Protein AF-A0A7J3T9W1-F1 (afdb_monomer_lite)

pLDDT: mean 91.18, std 9.18, range [45.12, 96.75]

Sequence (69 aa):
MRGGLVVFPTETVYGLGANALDSEACGRIYEAKGRPSDNPLIVHISSMEMMSTVAEDVPESIMEKITDL

Foldseek 3Di:
DALDWDWDDDPPGIDTDTPPVDPVSVVVVCVVVVHDPVDDDDDDDPDPVCCVVPDDPDDPVVVVVVVVD

Structure (mmCIF, N/CA/C/O backbone):
data_AF-A0A7J3T9W1-F1
#
_entry.id   AF-A0A7J3T9W1-F1
#
loop_
_atom_site.group_PDB
_atom_site.id
_atom_site.type_symbol
_atom_site.label_atom_id
_atom_site.label_alt_id
_atom_site.label_comp_id
_atom_site.label_asym_id
_atom_site.label_entity_id
_atom_site.label_seq_id
_atom_site.pdbx_PDB_ins_code
_atom_site.Cartn_x
_atom_site.Cartn_y
_atom_site.Cartn_z
_atom_site.occupancy
_atom_site.B_iso_or_equiv
_atom_site.auth_seq_id
_atom_site.auth_comp_id
_atom_site.auth_asym_id
_atom_site.auth_atom_id
_atom_site.pdbx_PDB_model_num
ATOM 1 N N . MET A 1 1 ? -10.011 -17.461 9.522 1.00 45.12 1 MET A N 1
ATOM 2 C CA . MET A 1 1 ? -10.066 -15.999 9.731 1.00 45.12 1 MET A CA 1
ATOM 3 C C . MET A 1 1 ? -9.783 -15.353 8.382 1.00 45.12 1 MET A C 1
ATOM 5 O O . MET A 1 1 ? -8.708 -15.588 7.854 1.00 45.12 1 MET A O 1
ATOM 9 N N . ARG A 1 2 ? -10.752 -14.682 7.749 1.00 61.22 2 ARG A N 1
ATOM 10 C CA . ARG A 1 2 ? -10.565 -13.995 6.453 1.00 61.22 2 ARG A CA 1
ATOM 11 C C . ARG A 1 2 ? -10.872 -12.504 6.661 1.00 61.22 2 ARG A C 1
ATOM 13 O O . ARG A 1 2 ? -11.801 -12.209 7.407 1.00 61.22 2 ARG A O 1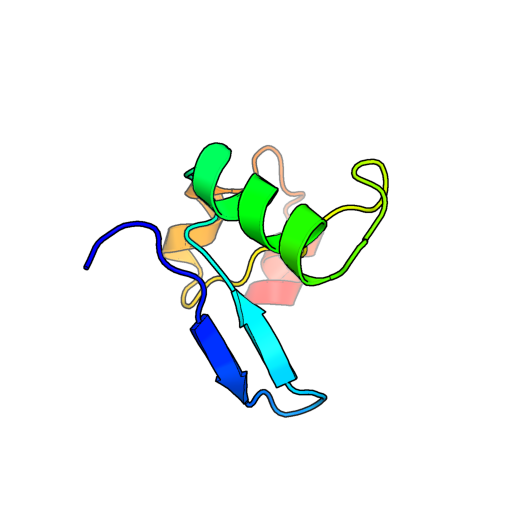
ATOM 20 N N . GLY A 1 3 ? -10.072 -11.602 6.083 1.00 66.00 3 GLY A N 1
ATOM 21 C CA . GLY A 1 3 ? -10.272 -10.139 6.169 1.00 66.00 3 GLY A CA 1
ATOM 22 C C . GLY A 1 3 ? -9.841 -9.467 7.487 1.00 66.00 3 GLY A C 1
ATOM 23 O O . GLY A 1 3 ? -10.332 -8.391 7.823 1.00 66.00 3 GLY A O 1
ATOM 24 N N . GLY A 1 4 ? -8.976 -10.112 8.278 1.00 86.88 4 GLY A N 1
ATOM 25 C CA . GLY A 1 4 ? -8.439 -9.541 9.520 1.00 86.88 4 GLY A CA 1
ATOM 26 C C . GLY A 1 4 ? -7.229 -8.634 9.285 1.00 86.88 4 GLY A C 1
ATOM 27 O O . GLY A 1 4 ? -6.535 -8.772 8.279 1.00 86.88 4 GLY A O 1
ATOM 28 N N . LEU A 1 5 ? -6.969 -7.738 10.237 1.00 95.06 5 LEU A N 1
ATOM 29 C CA . LEU A 1 5 ? -5.754 -6.926 10.266 1.00 95.06 5 LEU A CA 1
ATOM 30 C C . LEU A 1 5 ? -4.564 -7.754 10.758 1.00 95.06 5 LEU A C 1
ATOM 32 O O . LEU A 1 5 ? -4.695 -8.527 11.709 1.00 95.06 5 LEU A O 1
ATOM 36 N N . VAL A 1 6 ? -3.400 -7.562 10.141 1.00 96.12 6 VAL A N 1
ATOM 37 C CA . VAL A 1 6 ? -2.153 -8.246 10.501 1.00 96.12 6 VAL A CA 1
ATOM 38 C C . VAL A 1 6 ? -1.059 -7.219 10.734 1.00 96.12 6 VAL A C 1
ATOM 40 O O . VAL A 1 6 ? -0.817 -6.360 9.889 1.00 96.12 6 VAL A O 1
ATOM 43 N N . VAL A 1 7 ? -0.372 -7.323 11.868 1.00 96.31 7 VAL A N 1
ATOM 44 C CA . VAL A 1 7 ? 0.858 -6.569 12.116 1.00 96.31 7 VAL A CA 1
ATOM 45 C C . VAL A 1 7 ? 2.042 -7.431 11.699 1.00 96.31 7 VAL A C 1
ATOM 47 O O . VAL A 1 7 ? 2.140 -8.579 12.129 1.00 96.31 7 VAL A O 1
ATOM 50 N N . PHE A 1 8 ? 2.931 -6.894 10.868 1.00 95.69 8 PHE A N 1
ATOM 51 C CA . PHE A 1 8 ? 4.106 -7.616 10.380 1.00 95.69 8 PHE A CA 1
ATOM 52 C C . PHE A 1 8 ? 5.352 -6.720 10.393 1.00 95.69 8 PHE A C 1
ATOM 54 O O . PHE A 1 8 ? 5.235 -5.507 10.191 1.00 95.69 8 PHE A O 1
ATOM 61 N N . PRO A 1 9 ? 6.543 -7.282 10.664 1.00 96.12 9 PRO A N 1
ATOM 62 C CA . PRO A 1 9 ? 7.787 -6.532 10.585 1.00 96.12 9 PRO A CA 1
ATOM 63 C C . PRO A 1 9 ? 8.181 -6.285 9.122 1.00 96.12 9 PRO A C 1
ATOM 65 O O . PRO A 1 9 ? 7.933 -7.122 8.256 1.00 96.12 9 PRO A O 1
ATOM 68 N N . THR A 1 10 ? 8.846 -5.161 8.867 1.00 93.50 10 THR A N 1
ATOM 69 C CA . THR A 1 10 ? 9.601 -4.901 7.628 1.00 93.50 10 THR A CA 1
ATOM 70 C C . THR A 1 10 ? 11.025 -4.478 7.991 1.00 93.50 10 THR A C 1
ATOM 72 O O . THR A 1 10 ? 11.353 -4.412 9.179 1.00 93.50 10 THR A O 1
ATOM 75 N N . GLU A 1 11 ? 11.886 -4.209 7.005 1.00 93.50 11 GLU A N 1
ATOM 76 C CA . GLU A 1 11 ? 13.244 -3.725 7.285 1.00 93.50 11 GLU A CA 1
ATOM 77 C C . GLU A 1 11 ? 13.255 -2.284 7.828 1.00 93.50 11 GLU A C 1
ATOM 79 O O . GLU A 1 11 ? 14.155 -1.934 8.589 1.00 93.50 11 GLU A O 1
ATOM 84 N N . THR A 1 12 ? 12.231 -1.477 7.522 1.00 92.00 12 THR A N 1
ATOM 85 C CA . THR A 1 12 ? 12.098 -0.097 8.019 1.00 92.00 12 THR A CA 1
ATOM 86 C C . THR A 1 12 ? 11.299 0.002 9.321 1.00 92.00 12 THR A C 1
ATOM 88 O O . THR A 1 12 ? 11.798 0.486 10.336 1.00 92.00 12 THR A O 1
ATOM 91 N N . VAL A 1 13 ? 10.029 -0.410 9.298 1.00 95.62 13 VAL A N 1
ATOM 92 C CA . VAL A 1 13 ? 9.058 -0.238 10.393 1.00 95.62 13 VAL A CA 1
ATOM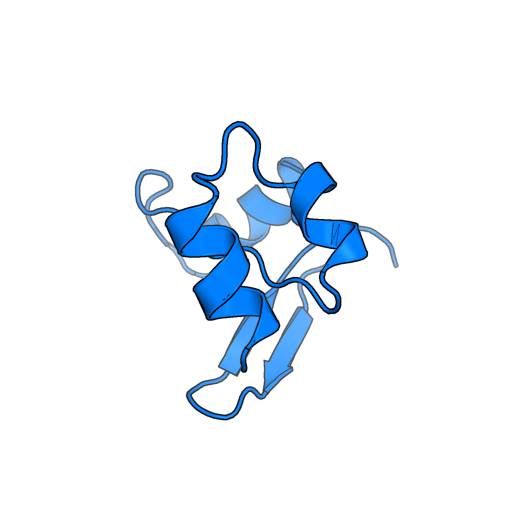 93 C C . VAL A 1 13 ? 8.043 -1.383 10.431 1.00 95.62 13 VAL A C 1
ATOM 95 O O . VAL A 1 13 ? 7.944 -2.189 9.510 1.00 95.62 13 VAL A O 1
ATOM 98 N N . TYR A 1 14 ? 7.228 -1.462 11.482 1.00 95.62 14 TYR A N 1
ATOM 99 C CA . TYR A 1 14 ? 6.092 -2.385 11.482 1.00 95.62 14 TYR A CA 1
ATOM 100 C C . TYR A 1 14 ? 4.971 -1.894 10.560 1.00 95.62 14 TYR A C 1
ATOM 102 O O . TYR A 1 14 ? 4.533 -0.742 10.628 1.00 95.62 14 TYR A O 1
ATOM 110 N N . GLY A 1 15 ? 4.469 -2.805 9.730 1.00 95.12 15 GLY A N 1
ATOM 111 C CA . GLY A 1 15 ? 3.281 -2.617 8.912 1.00 95.12 15 GLY A CA 1
ATOM 112 C C . GLY A 1 15 ? 2.017 -3.067 9.644 1.00 95.12 15 GLY A C 1
ATOM 113 O O . GLY A 1 15 ? 2.041 -4.023 10.415 1.00 95.12 15 GLY A O 1
ATOM 114 N N . LEU A 1 16 ? 0.899 -2.391 9.368 1.00 96.75 16 LEU A N 1
ATOM 115 C CA . LEU A 1 16 ? -0.449 -2.896 9.643 1.00 96.75 16 LEU A CA 1
ATOM 116 C C . LEU A 1 16 ? -1.095 -3.153 8.285 1.00 96.75 16 LEU A C 1
ATOM 118 O O . LEU A 1 16 ? -1.370 -2.196 7.559 1.00 96.75 16 LEU A O 1
ATOM 122 N N . GLY A 1 17 ? -1.268 -4.422 7.943 1.00 95.69 17 GLY A N 1
ATOM 123 C CA . GLY A 1 17 ? -1.751 -4.878 6.648 1.00 95.69 17 GLY A CA 1
ATOM 124 C C . GLY A 1 17 ? -3.127 -5.523 6.710 1.00 95.69 17 GLY A C 1
ATOM 125 O O . GLY A 1 17 ? -3.595 -5.969 7.758 1.00 95.69 17 GLY A O 1
ATOM 126 N N . ALA A 1 18 ? -3.745 -5.583 5.539 1.00 96.38 18 ALA A N 1
ATOM 127 C CA . ALA A 1 18 ? -4.985 -6.275 5.235 1.00 96.38 18 ALA A CA 1
ATOM 128 C C . ALA A 1 18 ? -4.939 -6.700 3.755 1.00 96.38 18 ALA A C 1
ATOM 130 O O . ALA A 1 18 ? -3.975 -6.386 3.052 1.00 96.38 18 ALA A O 1
ATOM 131 N N . ASN A 1 19 ? -5.958 -7.411 3.268 1.00 95.50 19 ASN A N 1
ATOM 132 C CA . ASN A 1 19 ? -6.045 -7.735 1.844 1.00 95.50 19 ASN A CA 1
ATOM 133 C C . ASN A 1 19 ? -6.285 -6.456 1.021 1.00 95.50 19 ASN A C 1
ATOM 135 O O . ASN A 1 19 ? -7.339 -5.844 1.149 1.00 95.50 19 ASN A O 1
ATOM 139 N N . ALA A 1 20 ? -5.333 -6.087 0.159 1.00 95.38 20 ALA A N 1
ATOM 140 C CA . ALA A 1 20 ? -5.394 -4.863 -0.643 1.00 95.38 20 ALA A CA 1
ATOM 141 C C . ALA A 1 20 ? -6.562 -4.832 -1.648 1.00 95.38 20 ALA A C 1
ATOM 143 O O . ALA A 1 20 ? -7.011 -3.753 -2.020 1.00 95.38 20 ALA A O 1
ATOM 144 N N . LEU A 1 21 ? -7.069 -5.999 -2.062 1.00 94.38 21 LEU A N 1
ATOM 145 C CA . LEU A 1 21 ? -8.201 -6.124 -2.991 1.00 94.38 21 LEU A CA 1
ATOM 146 C C . LEU A 1 21 ? -9.567 -6.132 -2.281 1.00 94.38 21 LEU A C 1
ATOM 148 O O . LEU A 1 21 ? -10.599 -6.304 -2.923 1.00 94.38 21 LEU A O 1
ATOM 152 N N . ASP A 1 22 ? -9.581 -5.979 -0.956 1.00 95.19 22 ASP A N 1
ATOM 153 C CA . ASP A 1 22 ? -10.783 -5.952 -0.128 1.00 95.19 22 ASP A CA 1
ATOM 154 C C . ASP A 1 22 ? -10.928 -4.563 0.508 1.00 95.19 22 ASP A C 1
ATOM 156 O O . ASP A 1 22 ? -10.224 -4.202 1.456 1.00 95.19 22 ASP A O 1
ATOM 160 N N . SER A 1 23 ? -11.856 -3.764 -0.024 1.00 93.69 23 SER A N 1
ATOM 161 C CA . SER A 1 23 ? -12.089 -2.395 0.443 1.00 93.69 23 SER A CA 1
ATOM 162 C C . SER A 1 23 ? -12.531 -2.329 1.906 1.00 93.69 23 SER A C 1
ATOM 164 O O . SER A 1 23 ? -12.179 -1.376 2.600 1.00 93.69 23 SER A O 1
ATOM 166 N N . GLU A 1 24 ? -13.273 -3.329 2.396 1.00 94.25 24 GLU A N 1
ATOM 167 C CA . GLU A 1 24 ? -13.701 -3.378 3.798 1.00 94.25 24 GLU A CA 1
ATOM 168 C C . GLU A 1 24 ? -12.492 -3.624 4.708 1.00 94.25 24 GLU A C 1
ATOM 170 O O . GLU A 1 24 ? -12.313 -2.953 5.726 1.00 94.25 24 GLU A O 1
ATOM 175 N N . ALA A 1 25 ? -11.606 -4.538 4.309 1.00 95.19 25 ALA A N 1
ATOM 176 C CA . ALA A 1 25 ? -10.390 -4.835 5.055 1.00 95.19 25 ALA A CA 1
ATOM 177 C C . ALA A 1 25 ? -9.420 -3.635 5.088 1.00 95.19 25 ALA A C 1
ATOM 179 O O . ALA A 1 25 ? -8.837 -3.345 6.136 1.00 95.19 25 ALA A O 1
ATOM 180 N N . CYS A 1 26 ? -9.293 -2.894 3.983 1.00 94.06 26 CYS A N 1
ATOM 181 C CA . CYS A 1 26 ? -8.551 -1.630 3.934 1.00 94.06 26 CYS A CA 1
ATOM 182 C C . CYS A 1 26 ? -9.184 -0.546 4.822 1.00 94.06 26 CYS A C 1
ATOM 184 O O . CYS A 1 26 ? -8.463 0.163 5.525 1.00 94.06 26 CYS A O 1
ATOM 186 N N . GLY A 1 27 ? -10.518 -0.449 4.859 1.00 94.56 27 GLY A N 1
ATOM 187 C CA . GLY A 1 27 ? -11.249 0.460 5.751 1.00 94.56 27 GLY A CA 1
ATOM 188 C C . GLY A 1 27 ? -10.875 0.267 7.223 1.00 94.56 27 GLY A C 1
ATOM 189 O O . GLY A 1 27 ? -10.564 1.228 7.927 1.00 94.56 27 GLY A O 1
ATOM 190 N N . ARG A 1 28 ? -10.754 -0.990 7.659 1.00 94.88 28 ARG A N 1
ATOM 191 C CA . ARG A 1 28 ? -10.338 -1.335 9.029 1.00 94.88 28 ARG A CA 1
ATOM 192 C C . ARG A 1 28 ? -8.927 -0.841 9.375 1.00 94.88 28 ARG A C 1
ATOM 194 O O . ARG A 1 28 ? -8.660 -0.569 10.543 1.00 94.88 28 ARG A O 1
ATOM 201 N N . ILE A 1 29 ? -8.018 -0.693 8.401 1.00 95.50 29 ILE A N 1
ATOM 202 C CA . ILE A 1 29 ? -6.683 -0.104 8.636 1.00 95.50 29 ILE A CA 1
ATOM 203 C C . ILE A 1 29 ? -6.817 1.375 9.015 1.00 95.50 29 ILE A C 1
ATOM 205 O O . ILE A 1 29 ? -6.138 1.831 9.939 1.00 95.50 29 ILE A O 1
ATOM 209 N N . TYR A 1 30 ? -7.674 2.120 8.309 1.00 95.62 30 TYR A N 1
ATOM 210 C CA . TYR A 1 30 ? -7.930 3.533 8.593 1.00 95.62 30 TYR A CA 1
ATOM 211 C C . TYR A 1 30 ? -8.548 3.717 9.977 1.00 95.62 30 TYR A C 1
ATOM 213 O O . TYR A 1 30 ? -8.031 4.504 10.772 1.00 95.62 30 TYR A O 1
ATOM 221 N N . GLU A 1 31 ? -9.577 2.928 10.292 1.00 95.19 31 GLU A N 1
ATOM 222 C CA . GLU A 1 31 ? -10.240 2.928 11.599 1.00 95.19 31 GLU A CA 1
ATOM 223 C C . GLU A 1 31 ? -9.261 2.606 12.733 1.00 95.19 31 GLU A C 1
ATOM 225 O O . GLU A 1 31 ? -9.148 3.369 13.691 1.00 95.19 31 GLU A O 1
ATOM 230 N N . ALA A 1 3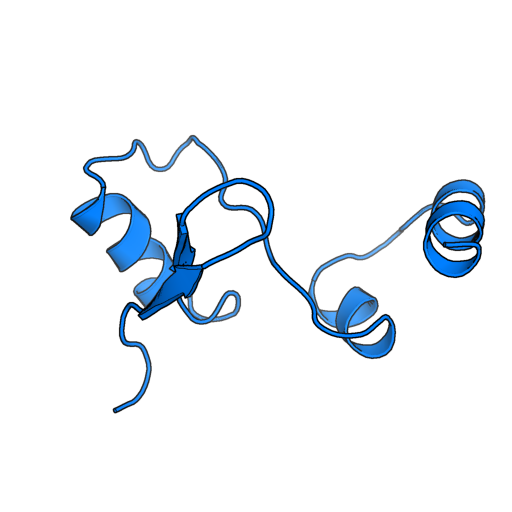2 ? -8.488 1.521 12.605 1.00 94.50 32 ALA A N 1
ATOM 231 C CA . ALA A 1 32 ? -7.555 1.083 13.641 1.00 94.50 32 ALA A CA 1
ATOM 232 C C . ALA A 1 32 ? -6.423 2.089 13.906 1.00 94.50 32 ALA A C 1
ATOM 234 O O . ALA A 1 32 ? -5.932 2.180 15.030 1.00 94.50 32 ALA A O 1
ATOM 235 N N . LYS A 1 33 ? -5.993 2.840 12.884 1.00 92.81 33 LYS A N 1
ATOM 236 C CA . LYS A 1 33 ? -4.951 3.872 13.017 1.00 92.81 33 LYS A CA 1
ATOM 237 C C . LYS A 1 33 ? -5.497 5.254 13.377 1.00 92.81 33 LYS A C 1
ATOM 239 O O . LYS A 1 33 ? -4.693 6.143 13.643 1.00 92.81 33 LYS A O 1
ATOM 244 N N . GLY A 1 34 ? -6.815 5.466 13.319 1.00 93.56 34 GLY A N 1
ATOM 245 C CA . GLY A 1 34 ? -7.395 6.812 13.323 1.00 93.56 34 GLY A CA 1
ATOM 246 C C . GLY A 1 34 ? -6.857 7.675 12.174 1.00 93.56 34 GLY A C 1
ATOM 247 O O . GLY A 1 34 ? -6.669 8.880 12.334 1.00 93.56 34 GLY A O 1
ATOM 248 N N . ARG A 1 35 ? -6.522 7.048 11.037 1.00 91.75 35 ARG A N 1
ATOM 249 C CA . ARG A 1 35 ? -5.895 7.714 9.890 1.00 91.75 35 ARG A CA 1
ATOM 250 C C . ARG A 1 35 ? -6.987 8.271 8.969 1.00 91.75 35 ARG A C 1
ATOM 252 O O . ARG A 1 35 ? -7.892 7.517 8.617 1.00 91.75 35 ARG A O 1
ATOM 259 N N . PRO A 1 36 ? -6.889 9.537 8.530 1.00 90.31 36 PRO A N 1
ATOM 260 C CA . PRO A 1 36 ? -7.750 10.077 7.481 1.00 90.31 36 PRO A CA 1
ATOM 261 C C . PRO A 1 36 ? -7.717 9.217 6.207 1.00 90.31 36 PRO A C 1
ATOM 263 O O . PRO A 1 36 ? -6.649 8.752 5.797 1.00 90.31 36 PRO A O 1
ATOM 266 N N . SER A 1 37 ? -8.881 8.986 5.596 1.00 88.12 37 SER A N 1
ATOM 2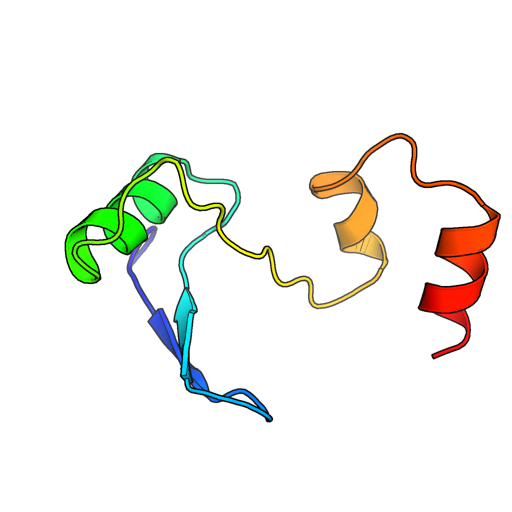67 C CA . SER A 1 37 ? -9.035 8.111 4.423 1.00 88.12 37 SER A CA 1
ATOM 268 C C . SER A 1 37 ? -8.508 8.714 3.117 1.00 88.12 37 SER A C 1
ATOM 270 O O . SER A 1 37 ? -8.314 7.992 2.146 1.00 88.12 37 SER A O 1
ATOM 272 N N . ASP A 1 38 ? -8.235 10.018 3.096 1.00 91.50 38 ASP A N 1
ATOM 273 C CA . ASP A 1 38 ? -7.595 10.734 1.988 1.00 91.50 38 ASP A CA 1
ATOM 274 C C . ASP A 1 38 ? -6.085 10.463 1.887 1.00 91.50 38 ASP A C 1
ATOM 276 O O . ASP A 1 38 ? -5.456 10.775 0.877 1.00 91.50 38 ASP A O 1
ATOM 280 N N . ASN A 1 39 ? -5.490 9.849 2.912 1.00 92.25 39 ASN A N 1
ATOM 281 C CA . ASN A 1 39 ? -4.082 9.497 2.922 1.00 92.25 39 ASN A CA 1
ATOM 282 C C . ASN A 1 39 ? -3.889 8.042 2.434 1.00 92.25 39 ASN A C 1
ATOM 284 O O . ASN A 1 39 ? -4.257 7.107 3.152 1.00 92.25 39 ASN A O 1
ATOM 288 N N . PRO A 1 40 ? -3.314 7.804 1.242 1.00 94.12 40 PRO A N 1
ATOM 289 C CA . PRO A 1 40 ? -3.332 6.489 0.603 1.00 94.12 40 PRO A CA 1
ATOM 290 C C . PRO A 1 40 ? -2.525 5.423 1.363 1.00 94.12 40 PRO A C 1
ATOM 292 O O . PRO A 1 40 ? -1.557 5.705 2.082 1.00 94.12 40 PRO A O 1
ATOM 295 N N . LEU A 1 41 ? -2.929 4.163 1.194 1.00 94.94 41 LEU A N 1
ATOM 296 C CA . LEU A 1 41 ? -2.187 2.992 1.667 1.00 94.94 41 LEU A CA 1
ATOM 297 C C . LEU A 1 41 ? -1.208 2.506 0.588 1.00 94.94 41 LEU A C 1
ATOM 299 O O . LEU A 1 41 ? -1.500 2.587 -0.600 1.00 94.94 41 LEU A O 1
ATOM 303 N N . ILE A 1 42 ? -0.059 1.974 1.012 1.00 95.75 42 ILE A N 1
ATOM 304 C CA . ILE A 1 42 ? 0.930 1.360 0.115 1.00 95.75 42 ILE A CA 1
ATOM 305 C C . ILE A 1 42 ? 0.593 -0.124 -0.049 1.00 95.75 42 ILE A C 1
ATOM 307 O O . ILE A 1 42 ? 0.523 -0.857 0.942 1.00 95.75 42 ILE A O 1
ATOM 311 N N . VAL A 1 43 ? 0.436 -0.576 -1.292 1.00 96.50 43 VAL A N 1
ATOM 312 C CA . VAL A 1 43 ? 0.253 -1.995 -1.615 1.00 96.50 43 VAL A CA 1
ATOM 313 C C . VAL A 1 43 ? 1.612 -2.689 -1.641 1.00 96.50 43 VAL A C 1
ATOM 315 O O . VAL A 1 43 ? 2.530 -2.239 -2.316 1.00 96.50 43 VAL A O 1
ATOM 318 N N . HIS A 1 44 ? 1.738 -3.783 -0.891 1.00 95.50 44 HIS A N 1
ATOM 319 C CA . HIS A 1 44 ? 2.921 -4.641 -0.921 1.00 95.50 44 HIS A CA 1
ATOM 320 C C . HIS A 1 44 ? 2.640 -5.841 -1.830 1.00 95.50 44 HIS A C 1
ATOM 322 O O . HIS A 1 44 ? 1.616 -6.506 -1.668 1.00 95.50 44 HIS A O 1
ATOM 328 N N . ILE A 1 45 ? 3.552 -6.124 -2.758 1.00 95.12 45 ILE A N 1
ATOM 329 C CA . ILE A 1 45 ? 3.529 -7.308 -3.627 1.00 95.12 45 ILE A CA 1
ATOM 330 C C . ILE A 1 45 ? 4.736 -8.194 -3.317 1.00 95.12 45 ILE A C 1
ATOM 332 O O . ILE A 1 45 ? 5.780 -7.693 -2.908 1.00 95.12 45 ILE A O 1
ATOM 336 N N . SER A 1 46 ? 4.600 -9.508 -3.495 1.00 94.00 46 SER A N 1
ATOM 337 C CA . SER A 1 46 ? 5.691 -10.466 -3.247 1.00 94.00 46 SER A CA 1
ATOM 338 C C . SER A 1 46 ? 6.425 -10.913 -4.512 1.00 94.00 46 SER A C 1
ATOM 340 O O . SER A 1 46 ? 7.442 -11.591 -4.413 1.00 94.00 46 SER A O 1
ATOM 342 N N . SER A 1 47 ? 5.897 -10.594 -5.694 1.00 93.25 47 SER A N 1
ATOM 343 C CA . SER A 1 47 ? 6.496 -10.935 -6.986 1.00 93.25 47 SER A CA 1
ATOM 344 C C . SER A 1 47 ? 6.029 -9.975 -8.079 1.00 93.25 47 SER A C 1
ATOM 346 O O . SER A 1 47 ? 4.977 -9.343 -7.959 1.00 93.25 47 SER A O 1
ATOM 348 N N . MET A 1 48 ? 6.784 -9.912 -9.178 1.00 90.88 48 MET A N 1
ATOM 349 C CA . MET A 1 48 ? 6.426 -9.098 -10.346 1.00 90.88 48 MET A CA 1
ATOM 350 C C . MET A 1 48 ? 5.162 -9.583 -11.059 1.00 90.88 48 MET A C 1
ATOM 352 O O . MET A 1 48 ? 4.453 -8.775 -11.649 1.00 90.88 48 MET A O 1
ATOM 356 N N . GLU A 1 49 ? 4.820 -10.868 -10.944 1.00 91.88 49 GLU A N 1
ATOM 357 C CA . GLU A 1 49 ? 3.567 -11.423 -11.479 1.00 91.88 49 GLU A CA 1
ATOM 358 C C . GLU A 1 49 ? 2.324 -10.756 -10.869 1.00 91.88 49 GLU A C 1
ATOM 360 O O . GLU A 1 49 ? 1.282 -10.677 -11.512 1.00 91.88 49 GLU A O 1
ATOM 365 N N . MET A 1 50 ? 2.428 -10.233 -9.642 1.00 94.50 50 MET A N 1
ATOM 366 C CA . MET A 1 50 ? 1.330 -9.513 -8.993 1.00 94.50 50 MET A CA 1
ATOM 367 C C . MET A 1 50 ? 1.184 -8.065 -9.474 1.00 94.50 50 MET A C 1
ATOM 369 O O . MET A 1 50 ? 0.138 -7.466 -9.224 1.00 94.50 50 MET A O 1
ATOM 373 N N . MET A 1 51 ? 2.191 -7.490 -10.144 1.00 93.25 51 MET A N 1
ATOM 374 C CA . MET A 1 51 ? 2.198 -6.075 -10.543 1.00 93.25 51 MET A CA 1
ATOM 375 C C . MET A 1 51 ? 0.958 -5.725 -11.370 1.00 93.25 51 MET A C 1
ATOM 377 O O . MET A 1 51 ? 0.254 -4.766 -11.060 1.00 93.25 51 MET A O 1
ATOM 381 N N . SER A 1 52 ? 0.624 -6.567 -12.350 1.00 92.25 52 SER A N 1
ATOM 382 C CA . SER A 1 52 ? -0.524 -6.364 -13.239 1.00 92.25 52 SER A CA 1
ATOM 383 C C . SER A 1 52 ? -1.884 -6.479 -12.544 1.00 92.25 52 SER A C 1
ATOM 385 O O . SER A 1 52 ? -2.907 -6.216 -13.162 1.00 92.25 52 SER A O 1
ATOM 387 N N . THR A 1 53 ? -1.928 -6.909 -11.279 1.00 94.88 53 THR A N 1
ATOM 388 C CA . THR A 1 53 ? -3.171 -6.964 -10.490 1.00 94.88 53 THR A CA 1
ATOM 389 C C . THR A 1 53 ? -3.467 -5.626 -9.805 1.00 94.88 53 THR A C 1
ATOM 391 O O . THR A 1 53 ? -4.596 -5.387 -9.386 1.00 94.88 53 THR A O 1
ATOM 394 N N . VAL A 1 54 ? -2.457 -4.766 -9.639 1.00 95.00 54 VAL A N 1
ATOM 395 C CA . VAL A 1 54 ? -2.536 -3.565 -8.788 1.00 95.00 54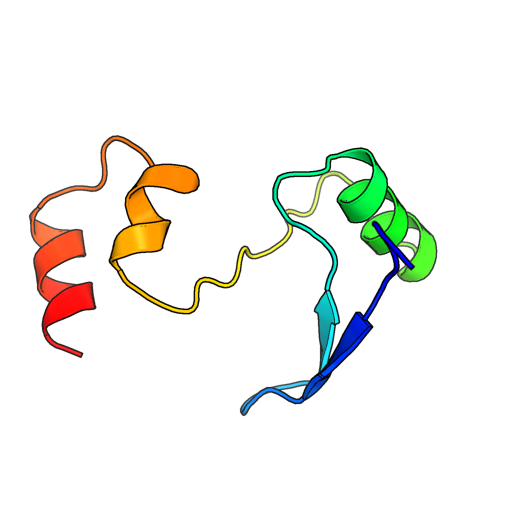 VAL A CA 1
ATOM 396 C C . VAL A 1 54 ? -2.104 -2.282 -9.499 1.00 95.00 54 VAL A C 1
ATOM 398 O O . VAL A 1 54 ? -2.343 -1.197 -8.972 1.00 95.00 54 VAL A O 1
ATOM 401 N N . ALA A 1 55 ? -1.488 -2.390 -10.676 1.00 94.75 55 ALA A N 1
ATOM 402 C CA . ALA A 1 55 ? -1.085 -1.267 -11.507 1.00 94.75 55 ALA A CA 1
ATOM 403 C C . ALA A 1 55 ? -1.289 -1.586 -12.995 1.00 94.75 55 ALA A C 1
ATOM 405 O O . ALA A 1 55 ? -1.027 -2.700 -13.451 1.00 94.75 55 ALA A O 1
ATOM 406 N N . GLU A 1 56 ? -1.712 -0.573 -13.744 1.00 94.62 56 GLU A N 1
ATOM 407 C CA . GLU A 1 56 ? -1.889 -0.589 -15.198 1.00 94.62 56 GLU A CA 1
ATOM 408 C C . GLU A 1 56 ? -1.075 0.566 -15.807 1.00 94.62 56 GLU A C 1
ATOM 410 O O . GLU A 1 56 ? -0.682 1.491 -15.092 1.00 94.62 56 GLU A O 1
ATOM 415 N N . ASP A 1 57 ? -0.785 0.497 -17.110 1.00 94.56 57 ASP A N 1
ATOM 416 C CA . ASP A 1 57 ? -0.064 1.539 -17.862 1.00 94.56 57 ASP A CA 1
ATOM 417 C C . ASP A 1 57 ? 1.293 1.963 -17.259 1.00 94.56 57 ASP A C 1
ATOM 419 O O . ASP A 1 57 ? 1.705 3.124 -17.338 1.00 94.56 57 ASP A O 1
ATOM 423 N N . VAL A 1 58 ? 2.026 1.015 -16.661 1.00 92.50 58 VAL A N 1
ATOM 424 C CA . VAL A 1 58 ? 3.366 1.275 -16.115 1.00 92.50 58 VAL A CA 1
ATOM 425 C C . VAL A 1 58 ? 4.352 1.535 -17.266 1.00 92.50 58 VAL A C 1
ATOM 427 O O . VAL A 1 58 ? 4.516 0.662 -18.122 1.00 92.50 58 VAL A O 1
ATOM 430 N N . PRO A 1 59 ? 5.044 2.693 -17.309 1.00 94.69 59 PRO A N 1
ATOM 431 C CA . PRO A 1 59 ? 6.001 2.986 -18.373 1.00 94.69 59 PRO A CA 1
ATOM 432 C C . PRO A 1 59 ? 7.131 1.952 -18.435 1.00 94.69 59 PRO A C 1
ATOM 434 O O . PRO A 1 59 ? 7.666 1.548 -17.402 1.00 94.69 59 PRO A O 1
ATOM 437 N N . GLU A 1 60 ? 7.559 1.591 -19.645 1.00 91.44 60 GLU A N 1
ATOM 438 C CA . GLU A 1 60 ? 8.631 0.608 -19.874 1.00 91.44 60 GLU A CA 1
ATOM 439 C C . GLU A 1 60 ? 9.923 0.968 -19.122 1.00 91.44 60 GLU A C 1
ATOM 441 O O . GLU A 1 60 ? 10.485 0.137 -18.417 1.00 91.44 60 GLU A O 1
ATOM 446 N N . SER A 1 61 ? 10.304 2.249 -19.131 1.00 93.31 61 SER A N 1
ATOM 447 C CA . SER A 1 61 ? 11.483 2.754 -18.408 1.00 93.31 61 SER A CA 1
ATOM 448 C C . SER A 1 61 ? 11.411 2.620 -16.880 1.00 93.31 61 SER A C 1
ATOM 450 O O . SER A 1 61 ? 12.429 2.750 -16.196 1.00 93.31 61 SER A O 1
ATOM 452 N N . ILE A 1 62 ? 10.215 2.416 -16.319 1.00 92.38 62 ILE A N 1
ATOM 453 C CA . ILE A 1 62 ? 10.016 2.109 -14.900 1.00 92.38 62 ILE A CA 1
ATOM 454 C C . ILE A 1 62 ? 10.069 0.598 -14.681 1.00 92.38 62 ILE A C 1
ATOM 456 O O . ILE A 1 62 ? 10.692 0.164 -13.716 1.00 92.38 62 ILE A O 1
ATOM 460 N N . MET A 1 63 ? 9.477 -0.190 -15.583 1.00 89.38 63 MET A N 1
ATOM 461 C CA . MET A 1 63 ? 9.524 -1.652 -15.517 1.00 89.38 63 MET A CA 1
ATOM 462 C C . MET A 1 63 ? 10.961 -2.176 -15.542 1.00 89.38 63 MET A C 1
ATOM 464 O O . MET A 1 63 ? 11.305 -2.969 -14.672 1.00 89.38 63 MET A O 1
ATOM 468 N N . GLU A 1 64 ? 11.804 -1.663 -16.444 1.00 88.62 64 GLU A N 1
ATOM 469 C CA . GLU A 1 64 ? 13.234 -2.007 -16.524 1.00 88.62 64 GLU A CA 1
ATOM 470 C C . GLU A 1 64 ? 13.942 -1.813 -15.172 1.00 88.62 64 GLU A C 1
ATOM 472 O O . GLU A 1 64 ? 14.575 -2.725 -14.647 1.00 88.62 64 GLU A O 1
ATOM 477 N N . LYS A 1 65 ? 13.744 -0.652 -14.531 1.00 90.00 65 LYS A N 1
ATOM 478 C CA . LYS A 1 65 ? 14.383 -0.326 -13.243 1.00 90.00 65 LYS A CA 1
ATOM 479 C C . LYS A 1 65 ? 13.929 -1.211 -12.088 1.00 90.00 65 LYS A C 1
ATOM 481 O O . LYS A 1 65 ? 14.680 -1.372 -11.133 1.00 90.00 65 LYS A O 1
ATOM 486 N N . ILE A 1 66 ? 12.690 -1.698 -12.127 1.00 88.19 66 ILE A N 1
ATOM 487 C CA . ILE A 1 66 ? 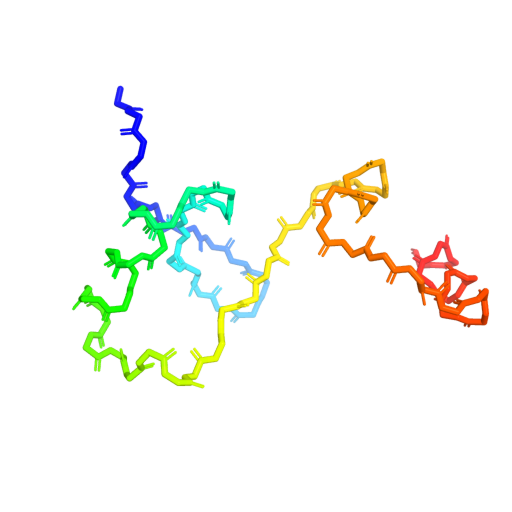12.140 -2.553 -11.071 1.00 88.19 66 ILE A CA 1
ATOM 488 C C . ILE A 1 66 ? 12.634 -3.994 -11.246 1.00 88.19 66 ILE A C 1
ATOM 490 O O . ILE A 1 66 ? 12.864 -4.665 -10.247 1.00 88.19 66 ILE A O 1
ATOM 494 N N . THR A 1 67 ? 12.812 -4.468 -12.484 1.00 81.12 67 THR A N 1
ATOM 495 C CA . THR A 1 67 ? 13.311 -5.826 -12.766 1.00 81.12 67 THR A CA 1
ATOM 496 C C . THR A 1 67 ? 14.826 -5.976 -12.656 1.00 81.12 67 THR A C 1
ATOM 498 O O . THR A 1 67 ? 15.300 -7.096 -12.498 1.00 81.12 67 THR A O 1
ATOM 501 N N . ASP A 1 68 ? 15.572 -4.873 -12.743 1.00 74.44 68 ASP A N 1
ATOM 502 C CA . ASP A 1 68 ? 17.036 -4.855 -12.610 1.00 74.44 68 ASP A CA 1
ATOM 503 C C . ASP A 1 68 ? 17.526 -4.844 -11.143 1.00 74.44 68 ASP A C 1
ATOM 505 O O . ASP A 1 68 ? 18.736 -4.880 -10.897 1.00 74.44 68 ASP A O 1
ATOM 509 N N . LEU A 1 69 ? 16.602 -4.773 -10.175 1.00 58.69 69 LEU A N 1
ATOM 510 C CA . LEU A 1 69 ? 16.850 -4.881 -8.728 1.00 58.69 69 LEU A CA 1
ATOM 511 C C . LEU A 1 69 ? 16.733 -6.334 -8.248 1.00 58.69 69 LEU A C 1
ATOM 513 O O . LEU A 1 69 ? 17.564 -6.717 -7.392 1.00 58.69 69 LEU A O 1
#

Radius of gyration: 14.15 Å; chains: 1; bounding box: 31×27×34 Å

Secondary structure (DSSP, 8-state):
--S--EEEE-SSSEEEE--TT-HHHHHHHHHHHT--TTSPPPPP-SSGGGHHHH--S--HHHHHHHHT-